Protein AF-I3D5M6-F1 (afdb_monomer_lite)

Foldseek 3Di:
DFDADKDKAQPLVVQLVVLLVVVVVVDVDCPDPVSVCSSVVRRIDIDGDTPDDDDDDD

Structure (mmCIF, N/CA/C/O backbone):
data_AF-I3D5M6-F1
#
_entry.id   AF-I3D5M6-F1
#
loop_
_atom_site.group_PDB
_atom_site.id
_atom_site.type_symbol
_atom_site.label_atom_id
_atom_site.label_alt_id
_atom_site.label_comp_id
_atom_site.label_asym_id
_atom_site.label_entity_id
_atom_site.label_seq_id
_atom_site.pdbx_PDB_ins_code
_atom_site.Cartn_x
_atom_site.Cartn_y
_atom_site.Cartn_z
_atom_site.occupancy
_atom_site.B_iso_or_equiv
_atom_site.auth_seq_id
_atom_site.auth_comp_id
_atom_site.auth_asym_id
_atom_site.auth_atom_id
_atom_site.pdbx_PDB_model_num
ATOM 1 N N . MET A 1 1 ? 4.543 14.824 -18.020 1.00 72.69 1 MET A N 1
ATOM 2 C CA . MET A 1 1 ? 4.227 13.389 -18.202 1.00 72.69 1 MET A CA 1
ATOM 3 C C . MET A 1 1 ? 5.241 12.573 -17.422 1.00 72.69 1 MET A C 1
ATOM 5 O O . MET A 1 1 ? 6.373 13.027 -17.300 1.00 72.69 1 MET A O 1
ATOM 9 N N . ILE A 1 2 ? 4.837 11.437 -16.853 1.00 79.38 2 ILE A N 1
ATOM 10 C CA . ILE A 1 2 ? 5.745 10.518 -16.153 1.00 79.38 2 ILE A CA 1
ATOM 11 C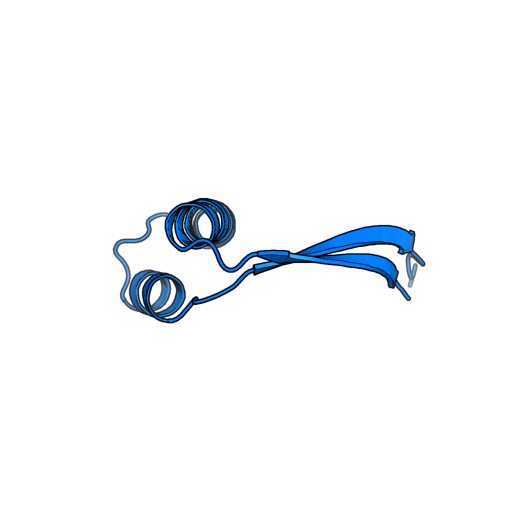 C . ILE A 1 2 ? 5.988 9.329 -17.078 1.00 79.38 2 ILE A C 1
ATOM 13 O O . ILE A 1 2 ? 5.029 8.731 -17.559 1.00 79.38 2 ILE A O 1
ATOM 17 N N . GLN A 1 3 ? 7.253 9.011 -17.336 1.00 87.50 3 GLN A N 1
ATOM 18 C CA . GLN A 1 3 ? 7.670 7.822 -18.071 1.00 87.50 3 GLN A CA 1
ATOM 19 C C . GLN A 1 3 ? 8.691 7.063 -17.224 1.00 87.50 3 GLN A C 1
ATOM 21 O O . GLN A 1 3 ? 9.603 7.662 -16.650 1.00 87.50 3 GLN A O 1
ATOM 26 N N . GLY A 1 4 ? 8.529 5.750 -17.125 1.00 89.06 4 GLY A N 1
ATOM 27 C CA . GLY A 1 4 ? 9.405 4.891 -16.341 1.00 89.06 4 GLY A CA 1
ATOM 28 C C . GLY A 1 4 ? 8.857 3.476 -16.235 1.00 89.06 4 GLY A C 1
ATOM 29 O O . GLY A 1 4 ? 7.806 3.168 -16.802 1.00 89.06 4 GLY A O 1
ATOM 30 N N . ASN A 1 5 ? 9.572 2.629 -15.503 1.00 93.88 5 ASN A N 1
ATOM 31 C CA . ASN A 1 5 ? 9.194 1.233 -15.312 1.00 93.88 5 ASN A CA 1
ATOM 32 C C . ASN A 1 5 ? 8.145 1.105 -14.206 1.00 93.88 5 ASN A C 1
ATOM 34 O O . ASN A 1 5 ? 8.179 1.839 -13.215 1.00 93.88 5 ASN A O 1
ATOM 38 N N . ALA A 1 6 ? 7.225 0.156 -14.373 1.00 93.94 6 ALA A N 1
ATOM 39 C CA . ALA A 1 6 ? 6.200 -0.149 -13.387 1.00 93.94 6 ALA A CA 1
ATOM 40 C C . ALA A 1 6 ? 6.342 -1.590 -12.888 1.00 93.94 6 ALA A C 1
ATOM 42 O O . ALA A 1 6 ? 6.470 -2.518 -13.685 1.00 93.94 6 ALA A O 1
ATOM 43 N N . ASN A 1 7 ? 6.269 -1.767 -11.570 1.00 95.50 7 ASN A N 1
ATOM 44 C CA . ASN A 1 7 ? 6.255 -3.063 -10.906 1.00 95.50 7 ASN A CA 1
ATOM 45 C C . ASN A 1 7 ? 4.872 -3.308 -10.299 1.00 95.50 7 ASN A C 1
ATOM 47 O O . ASN A 1 7 ? 4.359 -2.477 -9.546 1.00 95.50 7 ASN A O 1
ATOM 51 N N . LEU A 1 8 ? 4.287 -4.472 -10.584 1.00 97.25 8 LEU A N 1
ATOM 52 C CA . LEU A 1 8 ? 3.057 -4.921 -9.938 1.00 97.25 8 LEU A CA 1
ATOM 53 C C . LEU A 1 8 ? 3.397 -5.762 -8.703 1.00 97.25 8 LEU A C 1
ATOM 55 O O . LEU A 1 8 ? 3.983 -6.838 -8.809 1.00 97.25 8 LEU A O 1
ATOM 59 N N . ILE A 1 9 ? 3.009 -5.277 -7.527 1.00 98.06 9 ILE A N 1
ATOM 60 C CA . ILE A 1 9 ? 3.198 -5.965 -6.250 1.00 98.06 9 ILE A CA 1
ATOM 61 C C . ILE A 1 9 ? 1.869 -6.608 -5.847 1.00 98.06 9 ILE A C 1
ATOM 63 O O . ILE A 1 9 ? 0.896 -5.903 -5.582 1.00 98.06 9 ILE A O 1
ATOM 67 N N . LEU A 1 10 ? 1.849 -7.942 -5.781 1.00 97.81 10 LEU A N 1
ATOM 68 C CA . LEU A 1 10 ? 0.673 -8.754 -5.421 1.00 97.81 10 LEU A CA 1
ATOM 69 C C . LEU A 1 10 ? 0.823 -9.486 -4.078 1.00 97.81 10 LEU A C 1
ATOM 71 O O . LEU A 1 10 ? -0.138 -10.051 -3.565 1.00 97.81 10 LEU A O 1
ATOM 75 N N . GLU A 1 11 ? 2.027 -9.506 -3.500 1.00 97.88 11 GLU A N 1
ATOM 76 C CA . GLU A 1 11 ? 2.283 -10.182 -2.226 1.00 97.88 11 GLU A CA 1
ATOM 77 C C . GLU A 1 11 ? 1.519 -9.477 -1.095 1.00 97.88 11 GLU A C 1
ATOM 79 O O . GLU A 1 11 ? 1.814 -8.331 -0.755 1.00 97.88 11 GLU A O 1
ATOM 84 N N . SER A 1 12 ? 0.537 -10.155 -0.501 1.00 95.62 12 SER A N 1
ATOM 85 C CA . SER A 1 12 ? -0.444 -9.547 0.410 1.00 95.62 12 SER A CA 1
ATOM 86 C C . SER A 1 12 ? 0.175 -8.858 1.633 1.00 95.62 12 SER A C 1
ATOM 88 O O . SER A 1 12 ? -0.260 -7.774 2.024 1.00 95.62 12 SER A O 1
ATOM 90 N N . SER A 1 13 ? 1.218 -9.445 2.221 1.00 96.44 13 SER A N 1
ATOM 91 C CA . SER A 1 13 ? 2.010 -8.872 3.319 1.00 96.44 13 SER A CA 1
ATOM 92 C C . SER A 1 13 ? 2.645 -7.534 2.911 1.00 96.44 13 SER A C 1
ATOM 94 O O . SER A 1 13 ? 2.545 -6.534 3.634 1.00 96.44 13 SER A O 1
ATOM 96 N N . LYS A 1 14 ? 3.257 -7.495 1.724 1.00 97.69 14 LYS A N 1
ATOM 97 C CA . LYS A 1 14 ? 3.949 -6.337 1.158 1.00 97.69 14 LYS A CA 1
ATOM 98 C C . LYS A 1 14 ? 2.961 -5.252 0.736 1.00 97.69 14 LYS A C 1
ATOM 100 O O . LYS A 1 14 ? 3.153 -4.094 1.101 1.00 97.69 14 LYS A O 1
ATOM 105 N N . VAL A 1 15 ? 1.868 -5.635 0.075 1.00 98.19 15 VAL A N 1
ATOM 106 C CA . VAL A 1 15 ? 0.742 -4.754 -0.274 1.00 98.19 15 VAL A CA 1
ATOM 107 C C . VAL A 1 15 ? 0.198 -4.070 0.977 1.00 98.19 15 VAL A C 1
ATOM 109 O O . VAL A 1 15 ? 0.202 -2.843 1.043 1.00 98.19 15 VAL A O 1
ATOM 112 N N . LYS A 1 16 ? -0.167 -4.833 2.018 1.00 96.94 16 LYS A N 1
ATOM 113 C CA . LYS A 1 16 ? -0.692 -4.269 3.274 1.00 96.94 16 LYS A CA 1
ATOM 114 C C . LYS A 1 16 ? 0.309 -3.344 3.956 1.00 96.94 16 LYS A C 1
ATOM 116 O O . LYS A 1 16 ? -0.079 -2.314 4.500 1.00 96.94 16 LYS A O 1
ATOM 121 N N . THR A 1 17 ? 1.596 -3.681 3.928 1.00 97.50 17 THR A N 1
ATOM 122 C CA . THR A 1 17 ? 2.647 -2.852 4.536 1.00 97.50 17 THR A CA 1
ATOM 123 C C . THR A 1 17 ? 2.778 -1.506 3.823 1.00 97.50 17 THR A C 1
ATOM 125 O O . THR A 1 17 ? 2.814 -0.459 4.474 1.00 97.50 17 THR A O 1
ATOM 128 N N . ILE A 1 18 ? 2.798 -1.514 2.489 1.00 97.88 18 ILE A N 1
ATOM 129 C CA . ILE A 1 18 ? 2.901 -0.295 1.682 1.00 97.88 18 ILE A CA 1
ATOM 130 C C . ILE A 1 18 ? 1.617 0.536 1.797 1.00 97.88 18 ILE A C 1
ATOM 132 O O . ILE A 1 18 ? 1.698 1.732 2.075 1.00 97.88 18 ILE A O 1
ATOM 136 N N . ALA A 1 19 ? 0.444 -0.091 1.674 1.00 97.44 19 ALA A N 1
ATOM 137 C CA . ALA A 1 19 ? -0.851 0.572 1.805 1.00 97.44 19 ALA A CA 1
ATOM 138 C C . ALA A 1 19 ? -0.997 1.272 3.166 1.00 97.44 19 ALA A C 1
ATOM 140 O O . ALA A 1 19 ? -1.315 2.458 3.207 1.00 97.44 19 ALA A O 1
ATOM 141 N N . LYS A 1 20 ? -0.648 0.605 4.280 1.00 96.88 20 LYS A N 1
ATOM 142 C CA . LYS A 1 20 ? -0.626 1.232 5.617 1.00 96.88 20 LYS A CA 1
ATOM 143 C C . LYS A 1 20 ? 0.251 2.484 5.648 1.00 96.88 20 LYS A C 1
ATOM 145 O O . LYS A 1 20 ? -0.171 3.515 6.165 1.00 96.88 20 LYS A O 1
ATOM 150 N N . LYS A 1 21 ? 1.462 2.410 5.084 1.00 97.19 21 LYS A N 1
ATOM 151 C CA . LYS A 1 21 ? 2.411 3.535 5.051 1.00 97.19 21 LYS A CA 1
ATOM 152 C C . LYS A 1 21 ? 1.891 4.711 4.219 1.00 97.19 21 LYS A C 1
ATOM 154 O O . LYS A 1 21 ? 2.138 5.853 4.592 1.00 97.19 21 LYS A O 1
ATOM 159 N N . ILE A 1 22 ? 1.188 4.446 3.116 1.00 96.81 22 ILE A N 1
ATOM 160 C CA . ILE A 1 22 ? 0.556 5.477 2.281 1.00 96.81 22 ILE A CA 1
ATOM 161 C C . ILE A 1 22 ? -0.614 6.112 3.033 1.00 96.81 22 ILE A 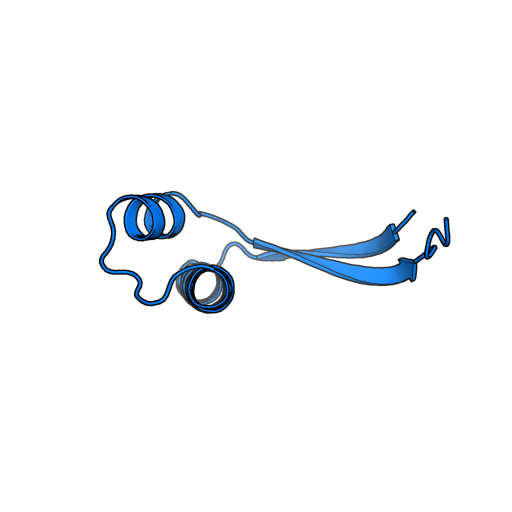C 1
ATOM 163 O O . ILE A 1 22 ? -0.653 7.331 3.171 1.00 96.81 22 ILE A O 1
ATOM 167 N N . LEU A 1 23 ? -1.530 5.304 3.572 1.00 96.88 23 LEU A N 1
ATOM 168 C CA . LEU A 1 23 ? -2.724 5.789 4.268 1.00 96.88 23 LEU A CA 1
ATOM 169 C C . LEU A 1 23 ? -2.375 6.638 5.496 1.00 96.88 23 LEU A C 1
ATOM 171 O O . LEU A 1 23 ? -2.989 7.680 5.702 1.00 96.88 23 LEU A O 1
ATOM 175 N N . LEU A 1 24 ? -1.338 6.278 6.258 1.00 96.81 24 LEU A N 1
ATOM 176 C CA . LEU A 1 24 ? -0.861 7.071 7.401 1.00 96.81 24 LEU A CA 1
ATOM 177 C C . LEU A 1 24 ? -0.310 8.462 7.028 1.00 96.81 24 LEU A C 1
ATOM 179 O O . LEU A 1 24 ? -0.106 9.287 7.913 1.00 96.81 24 LEU A O 1
ATOM 183 N N . ARG A 1 25 ? -0.078 8.761 5.739 1.00 97.00 25 ARG A N 1
ATOM 184 C CA . ARG A 1 25 ? 0.242 10.130 5.287 1.00 97.00 25 ARG A CA 1
ATOM 185 C C . ARG A 1 25 ? -0.988 11.035 5.218 1.00 97.00 25 ARG A C 1
ATOM 187 O O . ARG A 1 25 ? -0.833 12.251 5.233 1.00 97.00 25 ARG A O 1
ATOM 194 N N . TYR A 1 26 ? -2.180 10.448 5.127 1.00 95.44 26 TYR A N 1
ATOM 195 C CA . TYR A 1 26 ? -3.449 11.158 4.947 1.00 95.44 26 TYR A CA 1
ATOM 196 C C . TYR A 1 26 ? -4.369 11.031 6.165 1.00 95.44 26 TYR A C 1
ATOM 198 O O . TYR A 1 26 ? -5.138 11.942 6.459 1.00 95.44 26 TYR A O 1
ATOM 206 N N . PHE A 1 27 ? -4.274 9.924 6.903 1.00 94.88 27 PHE A N 1
ATOM 207 C CA . PHE A 1 27 ? -5.060 9.656 8.101 1.00 94.88 27 PHE A CA 1
ATOM 208 C C . PHE A 1 27 ? -4.175 9.656 9.349 1.00 94.88 27 PHE A C 1
ATOM 210 O O . PHE A 1 27 ? -3.123 9.023 9.372 1.00 94.88 27 PHE A O 1
ATOM 217 N N . LYS A 1 28 ? -4.642 10.300 10.428 1.00 92.81 28 LYS A N 1
ATOM 218 C CA . LYS A 1 28 ? -3.950 10.297 11.732 1.00 92.81 28 LYS A CA 1
ATOM 219 C C . LYS A 1 28 ? -3.818 8.884 12.313 1.00 92.81 28 LYS A C 1
ATOM 221 O O . LYS A 1 28 ? -2.808 8.561 12.928 1.00 92.81 28 LYS A O 1
ATOM 226 N N . THR A 1 29 ? -4.848 8.060 12.127 1.00 93.94 29 THR A N 1
ATOM 227 C CA . THR A 1 29 ? -4.877 6.643 12.510 1.00 93.94 29 THR A CA 1
ATOM 228 C C . THR A 1 29 ? -5.639 5.839 11.459 1.00 93.94 29 THR A C 1
ATOM 230 O O . THR A 1 29 ? -6.451 6.388 10.710 1.00 93.94 29 THR A O 1
ATOM 233 N N . LEU A 1 30 ? -5.419 4.525 11.433 1.00 94.12 30 LEU A N 1
ATOM 234 C CA . LEU A 1 30 ? -6.139 3.596 10.554 1.00 94.12 30 LEU A CA 1
ATOM 235 C C . LEU A 1 30 ? -7.449 3.084 11.177 1.00 94.12 30 LEU A C 1
ATOM 237 O O . LEU A 1 30 ? -8.052 2.153 10.659 1.00 94.12 30 LEU A O 1
ATOM 241 N N . ASP A 1 31 ? -7.894 3.665 12.295 1.00 93.50 31 ASP A N 1
ATOM 242 C CA . ASP A 1 31 ? -9.083 3.187 13.010 1.00 93.50 31 ASP A CA 1
ATOM 243 C C . ASP A 1 31 ? -10.397 3.680 12.404 1.00 93.50 31 ASP A C 1
ATOM 245 O O . ASP A 1 31 ? -11.454 3.091 12.651 1.00 93.50 31 ASP A O 1
ATOM 249 N N . ASN A 1 32 ? -10.330 4.749 11.608 1.00 93.25 32 ASN A N 1
ATOM 250 C CA . ASN A 1 32 ? -11.489 5.305 10.928 1.00 93.25 32 ASN A CA 1
ATOM 251 C C . ASN A 1 32 ? -11.989 4.361 9.821 1.00 93.25 32 ASN A C 1
ATOM 253 O O . ASN A 1 32 ? -11.209 3.631 9.209 1.00 93.25 32 ASN A O 1
ATOM 257 N N . LYS A 1 33 ? -13.302 4.404 9.564 1.00 95.62 33 LYS A N 1
ATOM 258 C CA . LYS A 1 33 ? -13.986 3.502 8.627 1.00 95.62 33 LYS A CA 1
ATOM 259 C C . LYS A 1 33 ? -13.337 3.508 7.238 1.00 95.62 33 LYS A C 1
ATOM 261 O O . LYS A 1 33 ? -12.989 2.450 6.731 1.00 95.62 33 LYS A O 1
ATOM 266 N N . SER A 1 34 ? -13.094 4.693 6.682 1.00 94.12 34 SER A N 1
ATOM 267 C CA . SER A 1 34 ? -12.543 4.850 5.334 1.00 94.12 34 SER A CA 1
ATOM 268 C C . SER A 1 34 ? -11.134 4.275 5.191 1.00 94.12 34 SER A C 1
ATOM 270 O O . SER A 1 34 ? -10.836 3.630 4.194 1.00 94.12 34 SER A O 1
ATOM 272 N N . ALA A 1 35 ? -10.259 4.466 6.181 1.00 95.25 35 ALA A N 1
ATOM 273 C CA . ALA A 1 35 ? -8.905 3.917 6.140 1.00 95.25 35 ALA A CA 1
ATOM 274 C C . ALA A 1 35 ? -8.884 2.386 6.259 1.00 95.25 35 ALA A C 1
ATOM 276 O O . ALA A 1 35 ? -8.019 1.756 5.653 1.00 95.25 35 ALA A O 1
ATOM 277 N N . LYS A 1 36 ? -9.822 1.792 7.011 1.00 96.31 36 LYS A N 1
ATOM 278 C CA . LYS A 1 36 ? -9.976 0.330 7.085 1.00 96.31 36 LYS A CA 1
ATOM 279 C C . LYS A 1 36 ? -10.445 -0.243 5.759 1.00 96.31 36 LYS A C 1
ATOM 281 O O . LYS A 1 36 ? -9.778 -1.123 5.237 1.00 96.31 36 LYS A O 1
ATOM 286 N N . GLU A 1 37 ? -11.513 0.315 5.195 1.00 97.31 37 GLU A N 1
ATOM 287 C CA . GLU A 1 37 ? -12.054 -0.114 3.898 1.00 97.31 37 GLU A CA 1
ATOM 288 C C . GLU A 1 37 ? -10.989 -0.009 2.800 1.00 97.31 37 GLU A C 1
ATOM 290 O O . GLU A 1 37 ? -10.702 -0.991 2.127 1.00 97.31 37 GLU A O 1
ATOM 295 N N . LEU A 1 38 ? -10.286 1.128 2.703 1.00 96.50 38 LEU A N 1
ATOM 296 C CA . LEU A 1 38 ? -9.186 1.286 1.746 1.00 96.50 38 LEU A CA 1
ATOM 297 C C . LEU A 1 38 ? -8.071 0.256 1.951 1.00 96.50 38 LEU A C 1
ATOM 299 O O . LEU A 1 38 ? -7.519 -0.246 0.977 1.00 96.50 38 LEU A O 1
ATOM 303 N N . LEU A 1 39 ? -7.699 -0.047 3.196 1.00 96.06 39 LEU A N 1
ATOM 304 C CA . LEU A 1 39 ? -6.646 -1.021 3.469 1.00 96.06 39 LEU A CA 1
ATOM 305 C C . LEU A 1 39 ? -7.080 -2.460 3.154 1.00 96.06 39 LEU A C 1
ATOM 307 O O . LEU A 1 39 ? -6.260 -3.230 2.653 1.00 96.06 39 LEU A O 1
ATOM 311 N N . ASP A 1 40 ? -8.324 -2.814 3.465 1.00 95.56 40 ASP A N 1
ATOM 312 C CA . ASP A 1 40 ? -8.866 -4.163 3.293 1.00 95.56 40 ASP A CA 1
ATOM 313 C C . ASP A 1 40 ? -9.186 -4.468 1.822 1.00 95.56 40 ASP A C 1
ATOM 315 O O . ASP A 1 40 ? -8.914 -5.578 1.362 1.00 95.56 40 ASP A O 1
ATOM 319 N N . ASP A 1 41 ? -9.654 -3.471 1.065 1.00 96.81 41 ASP A N 1
ATOM 320 C CA . ASP A 1 41 ? -9.974 -3.597 -0.363 1.00 96.81 41 ASP A CA 1
ATOM 321 C C . ASP A 1 41 ? -8.730 -3.508 -1.271 1.00 96.81 41 ASP A C 1
ATOM 323 O O . ASP A 1 41 ? -8.774 -3.886 -2.446 1.00 96.81 41 ASP A O 1
ATOM 327 N N . THR A 1 42 ? -7.587 -3.033 -0.756 1.00 96.81 42 THR A N 1
ATOM 328 C CA . THR A 1 42 ? -6.344 -2.935 -1.539 1.00 96.81 42 THR A CA 1
ATOM 329 C C . THR A 1 42 ? -5.682 -4.307 -1.691 1.00 96.81 42 THR A C 1
ATOM 331 O O . THR A 1 42 ? -5.052 -4.829 -0.769 1.00 96.81 42 THR A O 1
ATOM 334 N N . ASN A 1 43 ? -5.753 -4.867 -2.899 1.00 97.44 43 ASN A N 1
ATOM 335 C CA . ASN A 1 43 ? -5.192 -6.180 -3.239 1.00 97.44 43 ASN A CA 1
ATOM 336 C C . ASN A 1 43 ? -3.847 -6.129 -3.994 1.00 97.44 43 ASN A C 1
ATOM 338 O O . ASN A 1 43 ? -3.185 -7.157 -4.131 1.00 97.44 43 ASN A O 1
ATOM 342 N N . CYS A 1 44 ? -3.424 -4.957 -4.468 1.00 97.56 44 CYS A N 1
ATOM 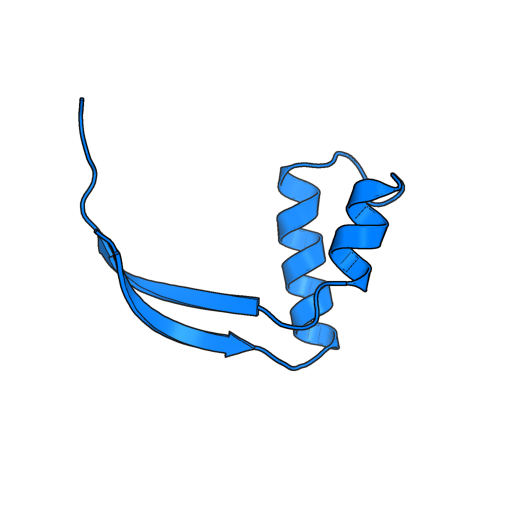343 C CA . CYS A 1 44 ? -2.169 -4.772 -5.188 1.00 97.56 44 CYS A CA 1
ATOM 344 C C . CYS A 1 44 ? -1.609 -3.358 -5.003 1.00 97.56 44 CYS A C 1
ATOM 346 O O . CYS A 1 44 ? -2.318 -2.430 -4.618 1.00 97.56 44 CYS A O 1
ATOM 348 N N . VAL A 1 45 ? -0.319 -3.192 -5.292 1.00 97.81 45 VAL A N 1
ATOM 349 C CA . VAL A 1 45 ? 0.333 -1.882 -5.408 1.00 97.81 45 VAL A CA 1
ATOM 350 C C . VAL A 1 45 ? 1.062 -1.825 -6.741 1.00 97.81 45 VAL A C 1
ATOM 352 O O . VAL A 1 45 ? 1.829 -2.729 -7.067 1.00 97.81 45 VAL A O 1
ATOM 355 N N . ILE A 1 46 ? 0.844 -0.747 -7.490 1.00 96.12 46 ILE A N 1
ATOM 356 C CA . ILE A 1 46 ? 1.620 -0.430 -8.689 1.00 96.12 46 ILE A CA 1
ATOM 357 C C . ILE A 1 46 ? 2.700 0.566 -8.274 1.00 96.12 46 ILE A C 1
ATOM 359 O O . ILE A 1 46 ? 2.413 1.722 -7.969 1.00 96.12 46 ILE A O 1
ATOM 363 N N . GLU A 1 47 ? 3.942 0.104 -8.226 1.00 94.56 47 GLU A N 1
ATOM 364 C CA . GLU A 1 47 ? 5.100 0.961 -7.994 1.00 94.56 47 GLU A CA 1
ATOM 365 C C . GLU A 1 47 ? 5.603 1.478 -9.340 1.00 94.56 47 GLU A C 1
ATOM 367 O O . GLU A 1 47 ? 5.895 0.691 -10.234 1.00 94.56 47 GLU A O 1
ATOM 372 N N . ILE A 1 48 ? 5.706 2.798 -9.485 1.00 92.75 48 ILE A N 1
ATOM 373 C CA . ILE A 1 48 ? 6.250 3.438 -10.685 1.00 92.75 48 ILE A CA 1
ATOM 374 C C . ILE A 1 48 ? 7.604 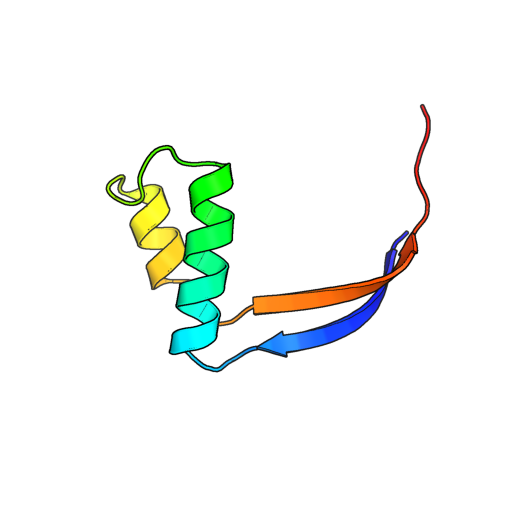4.030 -10.317 1.00 92.75 48 ILE A C 1
ATOM 376 O O . ILE A 1 4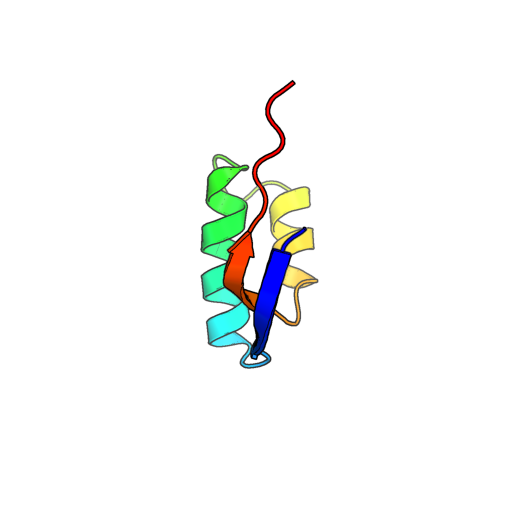8 ? 7.687 4.885 -9.434 1.00 92.75 48 ILE A O 1
ATOM 380 N N . ILE A 1 49 ? 8.651 3.595 -11.013 1.00 91.19 49 ILE A N 1
ATOM 381 C CA . ILE A 1 49 ? 10.002 4.140 -10.902 1.00 91.19 49 ILE A CA 1
ATOM 382 C C . ILE A 1 49 ? 10.189 5.103 -12.081 1.00 91.19 49 ILE A C 1
ATOM 384 O O . ILE A 1 49 ? 10.408 4.649 -13.207 1.00 91.19 49 ILE A O 1
ATOM 388 N N . PRO A 1 50 ? 10.045 6.423 -11.869 1.00 90.12 50 PRO A N 1
ATOM 389 C CA . PRO A 1 50 ? 10.134 7.391 -12.951 1.00 90.12 50 PRO A CA 1
ATOM 390 C C . PRO A 1 50 ? 11.577 7.502 -13.451 1.00 90.12 50 PRO A C 1
ATOM 392 O O . PRO A 1 50 ? 12.491 7.778 -12.679 1.00 90.12 50 PRO A O 1
ATOM 395 N N . GLU A 1 51 ? 11.772 7.356 -14.757 1.00 89.75 51 GLU A N 1
ATOM 396 C CA . GLU A 1 51 ? 13.037 7.680 -15.430 1.00 89.75 51 GLU A CA 1
ATOM 397 C C . GLU A 1 51 ? 13.024 9.127 -15.928 1.00 89.75 51 GLU A C 1
ATOM 399 O O . GLU A 1 51 ? 14.046 9.811 -15.955 1.00 89.75 51 GLU A O 1
ATOM 404 N N . LYS A 1 52 ? 11.839 9.609 -16.318 1.00 88.69 52 LYS A N 1
ATOM 405 C CA . LYS A 1 52 ? 11.595 10.984 -16.743 1.00 88.69 52 LYS A CA 1
ATOM 406 C C . LYS A 1 52 ? 10.279 11.470 -16.158 1.00 88.69 52 LYS A C 1
ATOM 408 O O . LYS A 1 52 ? 9.259 10.785 -16.229 1.00 88.69 52 LYS A O 1
ATOM 413 N N . PHE A 1 53 ? 10.283 12.685 -15.627 1.00 88.50 53 PHE A N 1
ATOM 414 C CA . PHE A 1 53 ? 9.070 13.378 -15.218 1.00 88.50 53 PHE A CA 1
ATOM 415 C C . PHE A 1 53 ? 9.122 14.826 -15.696 1.00 88.50 53 PHE A C 1
ATOM 417 O O . PHE A 1 53 ? 10.156 15.485 -15.626 1.00 88.50 53 PHE A O 1
ATOM 424 N N . SER A 1 54 ? 8.002 15.321 -16.217 1.00 87.44 54 SER A N 1
ATOM 425 C CA . SER A 1 54 ? 7.837 16.747 -16.516 1.00 87.44 54 SER A CA 1
ATOM 426 C C . SER A 1 54 ? 7.181 17.428 -15.325 1.00 87.44 54 SER A C 1
ATOM 428 O O . SER A 1 54 ? 6.088 17.020 -14.925 1.00 87.44 54 SER A O 1
ATOM 430 N N . VAL A 1 55 ? 7.824 18.468 -14.801 1.00 87.06 55 VAL A N 1
ATOM 431 C CA . VAL A 1 55 ? 7.218 19.387 -13.835 1.00 87.06 55 VAL A CA 1
ATOM 432 C C . VAL A 1 55 ? 6.518 20.488 -14.620 1.00 87.06 55 VAL A C 1
ATOM 434 O O . VAL A 1 55 ? 7.143 21.148 -15.449 1.00 87.06 55 VAL A O 1
ATOM 437 N N . TRP A 1 56 ? 5.220 20.660 -14.387 1.00 83.25 56 TRP A N 1
ATOM 438 C CA . TRP A 1 56 ? 4.479 21.799 -14.916 1.00 83.25 56 TRP A CA 1
ATOM 439 C C . TRP A 1 56 ? 4.620 22.955 -13.930 1.00 83.25 56 TRP A C 1
ATOM 441 O O . TRP A 1 56 ? 4.130 22.859 -12.808 1.00 83.25 56 TRP A O 1
ATOM 451 N N . ASN A 1 57 ? 5.301 24.019 -14.348 1.00 79.81 57 ASN A N 1
ATOM 452 C CA . ASN A 1 57 ? 5.323 25.282 -13.620 1.00 79.81 57 ASN A CA 1
ATOM 453 C C . ASN A 1 57 ? 4.273 26.190 -14.266 1.00 79.81 57 ASN A C 1
ATOM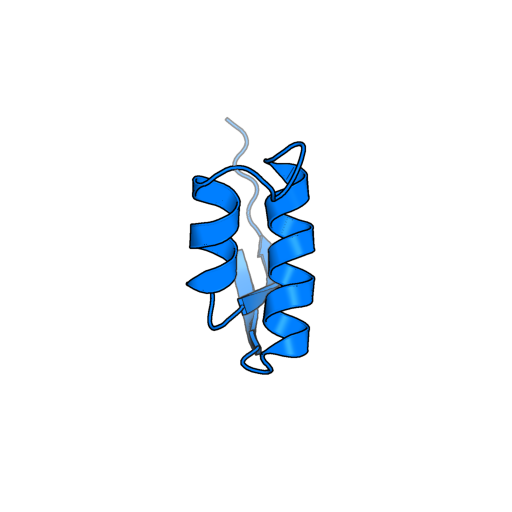 455 O O . ASN A 1 57 ? 4.391 26.490 -15.456 1.00 79.81 57 ASN A O 1
ATOM 459 N N . TYR A 1 58 ? 3.243 26.547 -13.500 1.00 72.81 58 TYR A N 1
ATOM 460 C CA . TYR A 1 58 ? 2.236 27.545 -13.860 1.00 72.81 58 TYR A CA 1
ATOM 461 C C . TYR A 1 58 ? 2.475 28.806 -13.034 1.00 72.81 58 TYR A C 1
ATOM 463 O O . TYR A 1 58 ? 2.734 28.645 -11.818 1.00 72.81 58 TYR A O 1
#

Sequence (58 aa):
MIQGNANLILESSKVKTIAKKILLRYFKTLDNKSAKELLDDTNCVIEIIPEKFSVWNY

Radius of gyration: 14.21 Å; chains: 1; bounding box: 27×38×31 Å

pLDDT: mean 93.37, std 5.82, range [72.69, 98.19]

Organism: NCBI:txid859350

Secondary structure (DSSP, 8-state):
-EEEEEEEE--HHHHHHHHHHHHTTT-S-TTSHHHHHHHHH---EEEEEEEEE-----